Protein AF-R4M3Y6-F1 (afdb_monomer)

Mean predicted aligned error: 2.73 Å

Structure (mmCIF, N/CA/C/O backbone):
data_AF-R4M3Y6-F1
#
_entry.id   AF-R4M3Y6-F1
#
loop_
_atom_site.group_PDB
_atom_site.id
_atom_site.type_symbol
_atom_site.label_atom_id
_atom_site.label_alt_id
_atom_sit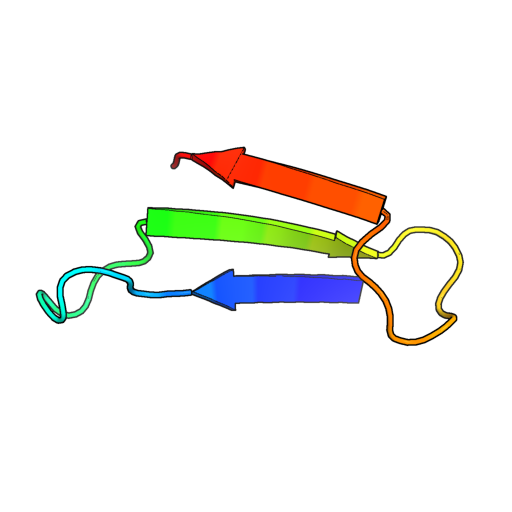e.label_comp_id
_atom_site.label_asym_id
_atom_site.label_entity_id
_atom_site.label_seq_id
_atom_site.pdbx_PDB_ins_code
_atom_site.Cartn_x
_atom_site.Cartn_y
_atom_site.Cartn_z
_atom_site.occupancy
_atom_site.B_iso_or_equiv
_atom_site.auth_seq_id
_atom_site.auth_comp_id
_atom_site.auth_asym_id
_atom_site.auth_atom_id
_atom_site.pdbx_PDB_model_num
ATOM 1 N N . MET A 1 1 ? -1.042 -6.602 -11.310 1.00 86.12 1 MET A N 1
ATOM 2 C CA . MET A 1 1 ? -2.293 -6.609 -10.521 1.00 86.12 1 MET A CA 1
ATOM 3 C C . MET A 1 1 ? -2.213 -5.557 -9.407 1.00 86.12 1 MET A C 1
ATOM 5 O O . MET A 1 1 ? -1.119 -5.156 -9.023 1.00 86.12 1 MET A O 1
ATOM 9 N N . THR A 1 2 ? -3.340 -5.032 -8.917 1.00 89.31 2 THR A N 1
ATOM 10 C CA . THR A 1 2 ? -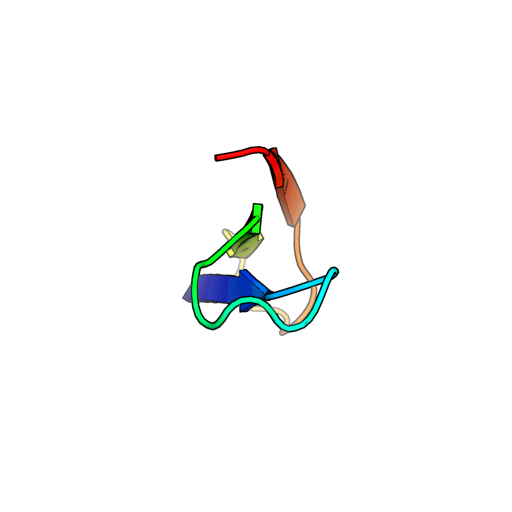3.357 -4.109 -7.762 1.00 89.31 2 THR A CA 1
ATOM 11 C C . THR A 1 2 ? -4.434 -4.546 -6.779 1.00 89.31 2 THR A C 1
ATOM 13 O O . THR A 1 2 ? -5.560 -4.815 -7.193 1.00 89.31 2 THR A O 1
ATOM 16 N N . GLY A 1 3 ? -4.072 -4.627 -5.500 1.00 93.06 3 GLY A N 1
ATOM 17 C CA . GLY A 1 3 ? -4.966 -4.961 -4.392 1.00 93.06 3 GLY A CA 1
ATOM 18 C C . GL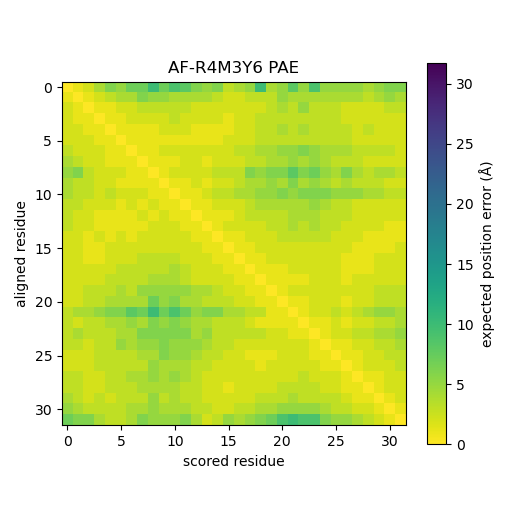Y A 1 3 ? -5.075 -3.814 -3.391 1.00 93.06 3 GLY A C 1
ATOM 19 O O . GLY A 1 3 ? -4.204 -2.944 -3.345 1.00 93.06 3 GLY A O 1
ATOM 20 N N . TYR A 1 4 ? -6.139 -3.824 -2.592 1.00 94.69 4 TYR A N 1
ATOM 21 C CA . TYR A 1 4 ? -6.383 -2.834 -1.546 1.00 94.69 4 TYR A CA 1
ATOM 22 C C . TYR A 1 4 ? -6.753 -3.533 -0.242 1.00 94.69 4 TYR A C 1
ATOM 24 O O . TYR A 1 4 ? -7.434 -4.560 -0.268 1.00 94.69 4 TYR A O 1
ATOM 32 N N . VAL A 1 5 ? -6.276 -2.990 0.877 1.00 94.81 5 VAL A N 1
ATOM 33 C CA . VAL A 1 5 ? -6.532 -3.518 2.221 1.00 94.81 5 VAL A CA 1
ATOM 34 C C . VAL A 1 5 ? -6.992 -2.381 3.125 1.00 94.81 5 VAL A C 1
ATOM 36 O O . VAL A 1 5 ? -6.376 -1.316 3.146 1.00 94.81 5 VAL A O 1
ATOM 39 N N . ASP A 1 6 ? -8.094 -2.629 3.824 1.00 95.56 6 ASP A N 1
ATOM 40 C CA . ASP A 1 6 ? -8.604 -1.836 4.940 1.00 95.56 6 ASP A CA 1
ATOM 41 C C . ASP A 1 6 ? -8.088 -2.519 6.213 1.00 95.56 6 ASP A C 1
ATOM 43 O O . ASP A 1 6 ? -8.365 -3.700 6.452 1.00 95.56 6 ASP A O 1
ATOM 47 N N . THR A 1 7 ? -7.220 -1.828 6.941 1.00 95.06 7 THR A N 1
ATOM 48 C CA . THR A 1 7 ? -6.503 -2.369 8.098 1.00 95.06 7 THR A CA 1
ATOM 49 C C . THR A 1 7 ? -7.156 -1.989 9.417 1.00 95.06 7 THR A C 1
ATOM 51 O O . THR A 1 7 ? -6.943 -2.696 10.408 1.00 95.06 7 THR A O 1
ATOM 54 N N . ASP A 1 8 ? -7.953 -0.921 9.437 1.00 95.75 8 ASP A N 1
ATOM 55 C CA . ASP A 1 8 ? -8.607 -0.412 10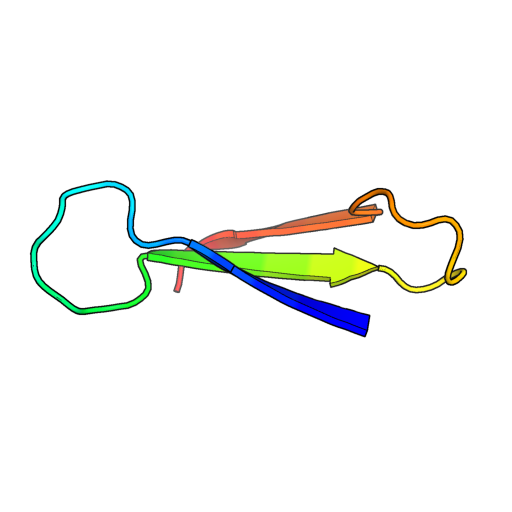.641 1.00 95.75 8 ASP A CA 1
ATOM 56 C C . ASP A 1 8 ? -10.132 -0.626 10.663 1.00 95.75 8 ASP A C 1
ATOM 58 O O . ASP A 1 8 ? -10.755 -0.546 11.727 1.00 95.75 8 ASP A O 1
ATOM 62 N N . GLY A 1 9 ? -10.714 -1.028 9.535 1.00 96.50 9 GLY A N 1
ATOM 63 C CA . GLY A 1 9 ? -12.122 -1.360 9.383 1.00 96.50 9 GLY A CA 1
ATOM 64 C C . GLY A 1 9 ? -13.029 -0.139 9.260 1.00 96.50 9 GLY A C 1
ATOM 65 O O . GLY A 1 9 ? -14.227 -0.257 9.547 1.00 96.50 9 GLY A O 1
ATOM 66 N N . ASP A 1 10 ? -12.499 1.028 8.886 1.00 96.62 10 ASP A N 1
ATOM 67 C CA . ASP A 1 10 ? -13.280 2.259 8.735 1.00 96.62 10 ASP A CA 1
ATOM 68 C C . ASP A 1 10 ? -14.062 2.331 7.405 1.00 96.62 10 ASP A C 1
ATOM 70 O O . ASP A 1 10 ? -14.912 3.214 7.217 1.00 96.62 10 ASP A O 1
ATOM 74 N N . GLY A 1 11 ? -13.835 1.369 6.503 1.00 95.88 11 GLY A N 1
ATOM 75 C CA . GLY A 1 11 ? -14.461 1.296 5.187 1.00 95.88 11 GLY A CA 1
ATOM 76 C C . GLY A 1 11 ? -13.714 2.067 4.096 1.00 95.88 11 GLY A C 1
ATOM 77 O O . GLY A 1 11 ? -14.249 2.230 2.991 1.00 95.88 11 GLY A O 1
ATOM 78 N N . ARG A 1 12 ? -12.501 2.548 4.374 1.00 95.00 12 ARG A N 1
ATOM 79 C CA . ARG A 1 12 ? -11.562 3.120 3.409 1.00 95.00 12 ARG A CA 1
ATOM 80 C C . ARG A 1 12 ? -10.354 2.209 3.260 1.00 95.00 12 ARG A C 1
ATOM 82 O O . ARG A 1 12 ? -10.076 1.324 4.052 1.00 95.00 12 ARG A O 1
ATOM 89 N N . TRP A 1 13 ? -9.654 2.401 2.153 1.00 96.19 13 TRP A N 1
ATOM 90 C CA . TRP A 1 13 ? -8.435 1.658 1.892 1.00 96.19 13 TRP A CA 1
ATOM 91 C C . TRP A 1 13 ? -7.256 2.374 2.538 1.00 96.19 13 TRP A C 1
ATOM 93 O O . TRP A 1 13 ? -7.023 3.542 2.232 1.00 96.19 13 TRP 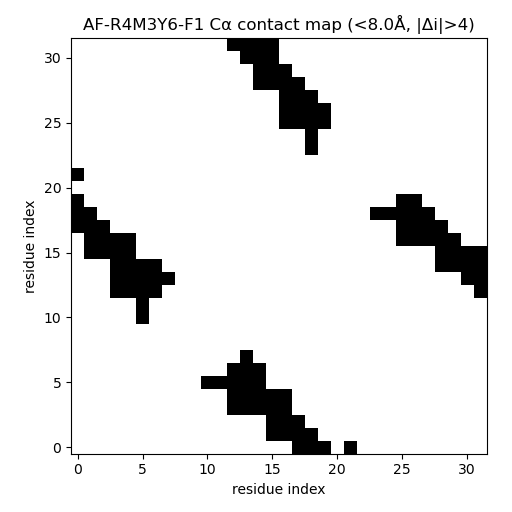A O 1
ATOM 103 N N . ASP A 1 14 ? -6.483 1.642 3.335 1.0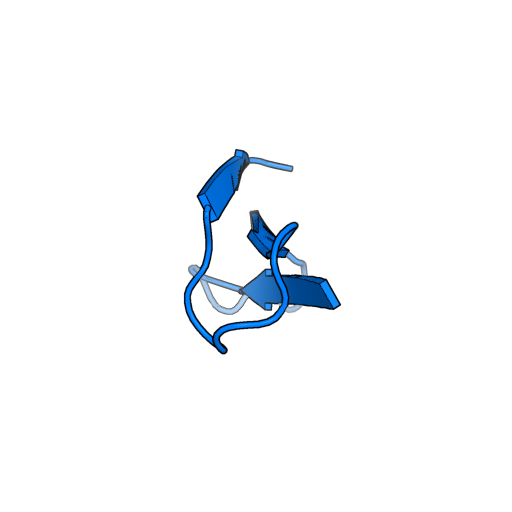0 96.44 14 ASP A N 1
ATOM 104 C CA . ASP A 1 14 ? -5.272 2.151 3.987 1.00 96.44 14 ASP A CA 1
ATOM 105 C C . ASP A 1 14 ? -4.017 1.822 3.190 1.00 96.44 14 ASP A C 1
ATOM 107 O O . ASP A 1 14 ? -3.038 2.567 3.191 1.00 96.44 14 ASP A O 1
ATOM 111 N N . VAL A 1 15 ? -4.026 0.667 2.520 1.00 96.12 15 VAL A N 1
ATOM 112 C CA . VAL A 1 15 ? -2.847 0.123 1.849 1.00 96.12 15 VAL A CA 1
ATOM 113 C C . VAL A 1 15 ? -3.185 -0.262 0.422 1.00 96.12 15 VAL A C 1
ATOM 115 O O . VAL A 1 15 ? -4.171 -0.949 0.147 1.00 96.12 15 VAL A O 1
ATOM 118 N N . ARG A 1 16 ? -2.299 0.132 -0.492 1.00 95.25 16 ARG A N 1
ATOM 119 C CA . ARG A 1 16 ? -2.283 -0.314 -1.881 1.00 95.25 16 ARG A CA 1
ATOM 120 C C . ARG A 1 16 ? -1.164 -1.325 -2.089 1.00 95.25 16 ARG A C 1
ATOM 122 O O . 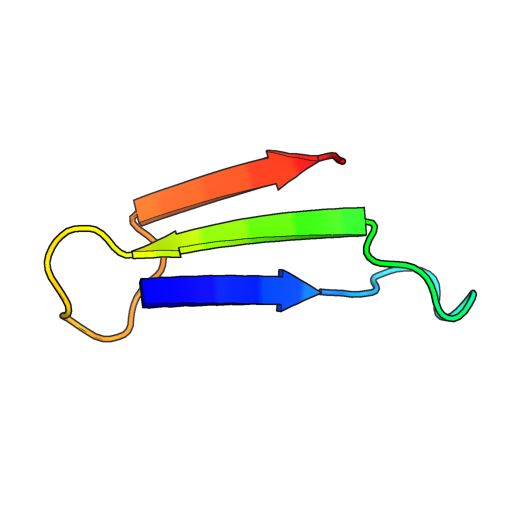ARG A 1 16 ? 0.004 -1.025 -1.850 1.00 95.25 16 ARG A O 1
ATOM 129 N N . LEU A 1 17 ? -1.527 -2.494 -2.602 1.00 95.56 17 LEU A N 1
ATOM 130 C CA . LEU A 1 17 ? -0.615 -3.560 -2.999 1.00 95.56 17 LEU A CA 1
ATOM 131 C C . LEU A 1 17 ? -0.434 -3.549 -4.514 1.00 95.56 17 LEU A C 1
ATOM 133 O O . LEU A 1 17 ? -1.408 -3.412 -5.257 1.00 95.56 17 LEU A O 1
ATOM 137 N N . THR A 1 18 ? 0.799 -3.708 -4.981 1.00 95.25 18 THR A N 1
ATOM 138 C CA . THR A 1 18 ? 1.117 -3.848 -6.406 1.00 95.25 18 THR A CA 1
ATOM 139 C C . THR A 1 18 ? 1.855 -5.156 -6.629 1.00 95.25 18 THR A C 1
ATOM 141 O O . THR A 1 18 ? 2.832 -5.434 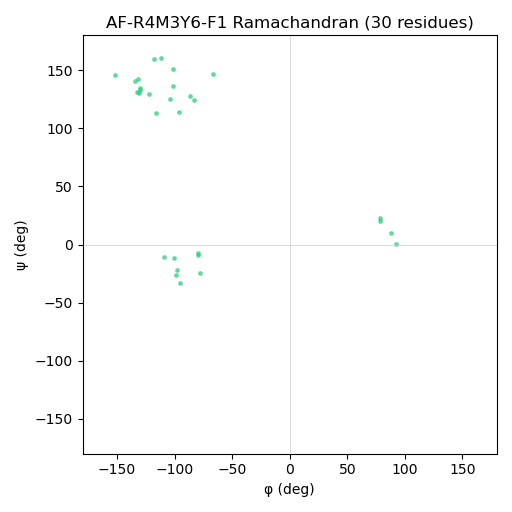-5.947 1.00 95.25 18 THR A O 1
ATOM 144 N N . ASP A 1 19 ? 1.370 -5.920 -7.594 1.00 94.69 19 ASP A N 1
ATOM 145 C CA . ASP A 1 19 ? 1.980 -7.139 -8.117 1.00 94.69 19 ASP A CA 1
ATOM 146 C C . ASP A 1 19 ? 2.319 -6.844 -9.585 1.00 94.69 19 ASP A C 1
ATOM 148 O O . ASP A 1 19 ? 1.431 -6.520 -10.387 1.00 94.69 19 ASP A O 1
ATOM 152 N N . THR A 1 20 ? 3.603 -6.803 -9.909 1.00 94.81 20 THR A N 1
ATOM 153 C CA . THR A 1 20 ? 4.119 -6.373 -11.210 1.00 94.81 20 THR A CA 1
ATOM 154 C C . THR A 1 20 ? 4.462 -7.537 -12.123 1.00 94.81 20 THR A C 1
ATOM 156 O O . THR A 1 20 ? 4.377 -7.363 -13.342 1.00 94.81 20 THR A O 1
ATOM 159 N N . ASP A 1 21 ? 4.792 -8.700 -11.568 1.00 95.12 21 ASP A N 1
ATOM 160 C CA . ASP A 1 21 ? 5.171 -9.887 -12.333 1.00 95.12 21 ASP A CA 1
ATOM 161 C C . ASP A 1 21 ? 4.041 -10.924 -12.477 1.00 95.12 21 ASP A C 1
ATOM 163 O O . ASP A 1 21 ? 4.101 -11.782 -13.361 1.00 95.12 21 ASP A O 1
ATOM 167 N N . GLY A 1 22 ? 2.950 -10.765 -11.727 1.00 93.94 22 GLY A N 1
ATOM 168 C CA . GLY A 1 22 ? 1.740 -11.569 -11.831 1.00 93.94 22 GLY A CA 1
ATOM 169 C C . GLY A 1 22 ? 1.854 -12.938 -11.169 1.00 93.94 22 GLY A C 1
ATOM 170 O O . GLY A 1 22 ? 1.117 -13.847 -11.562 1.00 93.94 22 GLY A O 1
ATOM 171 N N . ASP A 1 23 ? 2.762 -13.112 -10.208 1.00 94.94 23 ASP A N 1
ATOM 172 C CA . ASP A 1 23 ? 2.970 -14.384 -9.510 1.00 94.94 23 ASP A CA 1
ATOM 173 C C . ASP A 1 23 ? 1.934 -14.656 -8.395 1.00 94.94 23 ASP A C 1
ATOM 175 O O . ASP A 1 23 ? 1.837 -15.776 -7.884 1.00 94.94 23 ASP A O 1
ATOM 179 N N . GLY A 1 24 ? 1.106 -13.655 -8.068 1.00 90.75 24 GLY A N 1
ATOM 180 C CA . GLY A 1 24 ? 0.094 -13.709 -7.012 1.00 90.75 24 GLY A CA 1
ATOM 181 C C . GLY A 1 24 ? 0.575 -13.212 -5.643 1.00 90.75 24 GLY A C 1
ATOM 182 O O . GLY A 1 24 ? -0.215 -13.187 -4.694 1.00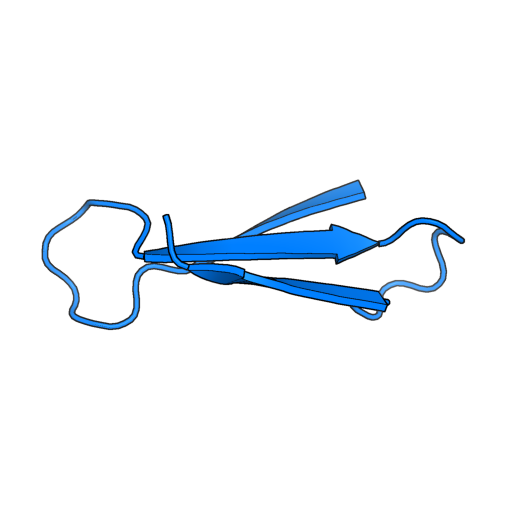 90.75 24 GLY A O 1
ATOM 183 N N . THR A 1 25 ? 1.827 -12.781 -5.539 1.00 93.62 25 THR A N 1
ATOM 184 C CA . THR A 1 25 ? 2.446 -12.117 -4.391 1.00 93.62 25 THR A CA 1
ATOM 185 C C . THR A 1 25 ? 2.523 -10.613 -4.653 1.00 93.62 25 THR A C 1
ATOM 187 O O . THR A 1 25 ? 2.581 -10.150 -5.786 1.00 93.62 25 THR A O 1
ATOM 190 N N . ALA A 1 26 ? 2.485 -9.800 -3.597 1.00 94.62 26 ALA A N 1
ATOM 191 C CA . ALA A 1 26 ? 2.696 -8.364 -3.747 1.00 94.62 26 ALA A CA 1
ATOM 192 C C . ALA A 1 26 ? 4.198 -8.039 -3.780 1.00 94.62 26 ALA A C 1
ATOM 194 O O . ALA A 1 26 ? 4.908 -8.316 -2.814 1.00 94.62 26 ALA A O 1
ATOM 195 N N . ASP A 1 27 ? 4.640 -7.358 -4.834 1.00 95.06 27 ASP A N 1
ATOM 196 C CA . ASP A 1 27 ? 5.995 -6.802 -4.962 1.00 95.06 27 ASP A CA 1
ATOM 197 C C . ASP A 1 27 ? 6.178 -5.509 -4.163 1.00 95.06 27 ASP A C 1
ATOM 199 O O . ASP A 1 27 ? 7.291 -5.121 -3.802 1.00 95.06 27 ASP A O 1
ATOM 203 N N . GLY A 1 28 ? 5.079 -4.796 -3.910 1.00 93.81 28 GLY A N 1
ATOM 204 C CA . GLY A 1 28 ? 5.113 -3.516 -3.222 1.00 93.81 28 GLY A CA 1
ATOM 205 C C . GLY A 1 28 ? 3.838 -3.215 -2.454 1.00 93.81 28 GLY A C 1
ATOM 206 O O . GLY A 1 28 ? 2.733 -3.536 -2.895 1.00 93.81 28 GLY A O 1
ATOM 207 N N . ALA A 1 29 ? 4.011 -2.537 -1.321 1.00 94.56 29 ALA A N 1
ATOM 208 C CA . ALA A 1 29 ? 2.942 -2.013 -0.486 1.00 94.56 29 ALA A CA 1
ATOM 209 C C . ALA A 1 29 ? 3.212 -0.536 -0.174 1.00 94.56 29 ALA A C 1
ATOM 211 O O . ALA A 1 29 ? 4.323 -0.172 0.213 1.00 94.56 29 ALA A O 1
ATOM 212 N N . SER A 1 30 ? 2.198 0.311 -0.332 1.00 94.12 30 SER A N 1
ATOM 213 C CA . SER A 1 30 ? 2.255 1.726 0.044 1.00 94.12 30 SER A CA 1
ATOM 214 C C . SER A 1 30 ? 0.999 2.122 0.805 1.00 94.12 30 SER A C 1
ATOM 216 O O . SER A 1 30 ? -0.097 1.716 0.415 1.00 94.12 30 SER A O 1
ATOM 218 N N . SER A 1 31 ? 1.157 2.945 1.839 1.00 93.00 31 SER A N 1
ATOM 219 C CA . SER A 1 31 ? 0.033 3.608 2.500 1.00 93.00 31 SER A CA 1
ATOM 220 C C . SER A 1 31 ? -0.636 4.611 1.559 1.00 93.00 31 SER A C 1
ATOM 222 O O . SER A 1 31 ? 0.041 5.211 0.715 1.00 93.00 31 SER A O 1
ATOM 224 N N . LEU A 1 32 ? -1.950 4.757 1.699 1.00 88.38 32 LEU A N 1
ATOM 225 C CA . LEU A 1 32 ? -2.779 5.700 0.948 1.00 88.38 32 LEU A CA 1
ATOM 226 C C . LEU A 1 32 ? -2.912 7.062 1.638 1.00 88.38 32 LEU A C 1
ATOM 228 O O . LEU A 1 32 ? -2.691 7.147 2.866 1.00 88.38 32 LEU A O 1
#

Foldseek 3Di:
DKDFDDPPPPPDTQKIFDDDPPPPDGPDIDGD

InterPro domains:
  IPR028974 TSP type-3 repeat [SSF103647] (4-28)

pLDDT: mean 94.21, std 2.36, range [86.12, 96.62]

Secondary structure (DSSP, 8-state):
-EEEE-SSSSSS--EEEE-SS-SSS-SEEEE-

Organism: NCBI:txid1304279

Radius of gyration: 9.97 Å; Cα contacts (8 Å, |Δi|>4): 57; chains: 1; bounding box: 20×20×23 Å

Solvent-accessible surface area (backbone atoms only — not comparable to full-atom values): 2084 Å² total; per-residue (Å²): 88,77,50,74,40,57,85,85,72,85,84,54,66,44,33,42,33,36,19,86,86,70,84,84,56,70,78,42,78,43,78,108

Sequence (32 aa):
MTGYVDTDGDGRWDVRLTDTDGDGTADGASSL